Protein AF-A0AAX6NIX1-F1 (afdb_monomer_lite)

pLDDT: mean 78.29, std 15.88, range [36.75, 93.25]

Structure (mmCIF, N/CA/C/O backbone):
data_AF-A0AAX6NIX1-F1
#
_entry.id   AF-A0AAX6NIX1-F1
#
loop_
_atom_site.group_PDB
_atom_site.id
_atom_site.type_symbol
_atom_site.label_atom_id
_atom_site.label_alt_id
_atom_site.label_comp_id
_atom_site.label_asym_id
_atom_site.label_entity_id
_atom_site.label_seq_id
_atom_site.pdbx_PDB_ins_code
_atom_site.Cartn_x
_atom_site.Cartn_y
_atom_site.Cartn_z
_atom_site.occupancy
_atom_site.B_iso_or_equiv
_atom_site.auth_seq_id
_atom_site.auth_comp_id
_atom_site.auth_asym_id
_atom_site.auth_atom_id
_atom_site.pdbx_PDB_model_num
ATOM 1 N N . MET A 1 1 ? 15.526 6.999 4.411 1.00 78.88 1 MET A N 1
ATOM 2 C CA . MET A 1 1 ? 14.394 7.403 3.557 1.00 78.88 1 MET A CA 1
ATOM 3 C C . MET A 1 1 ? 13.660 6.149 3.117 1.00 78.88 1 MET A C 1
ATOM 5 O O . MET A 1 1 ? 14.315 5.156 2.809 1.00 78.88 1 MET A O 1
ATOM 9 N N . ILE A 1 2 ? 12.334 6.163 3.174 1.00 81.94 2 ILE A N 1
ATOM 10 C CA . ILE A 1 2 ? 11.472 5.042 2.785 1.00 81.94 2 ILE A CA 1
ATOM 11 C C . ILE A 1 2 ? 10.539 5.550 1.692 1.00 81.94 2 ILE A C 1
ATOM 13 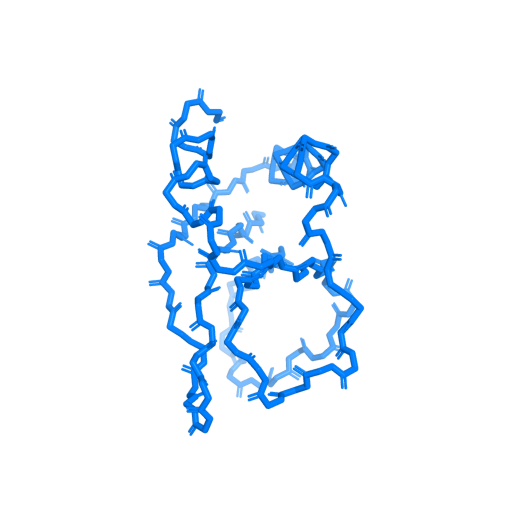O O . ILE A 1 2 ? 9.876 6.569 1.872 1.00 81.94 2 ILE A O 1
ATOM 17 N N . THR A 1 3 ? 10.479 4.834 0.580 1.00 84.06 3 THR A N 1
ATOM 18 C CA . THR A 1 3 ? 9.505 5.062 -0.479 1.00 84.06 3 THR A CA 1
ATOM 19 C C . THR A 1 3 ? 8.235 4.293 -0.163 1.00 84.06 3 THR A C 1
ATOM 21 O O . THR A 1 3 ? 8.258 3.076 0.012 1.00 84.06 3 THR A O 1
ATOM 24 N N . PHE A 1 4 ? 7.117 5.000 -0.131 1.00 87.69 4 PHE A N 1
ATOM 25 C CA . PHE A 1 4 ? 5.785 4.425 -0.207 1.00 87.69 4 PHE A CA 1
ATOM 26 C C . PHE A 1 4 ? 5.378 4.331 -1.678 1.00 87.69 4 PHE A C 1
ATOM 28 O O . PHE A 1 4 ? 5.459 5.326 -2.407 1.00 87.69 4 PHE A O 1
ATOM 35 N N . ALA A 1 5 ? 4.905 3.167 -2.114 1.00 86.12 5 ALA A N 1
ATOM 36 C CA . ALA A 1 5 ? 4.388 2.977 -3.460 1.00 86.12 5 ALA A CA 1
ATOM 37 C C . ALA A 1 5 ? 3.009 2.312 -3.447 1.00 86.12 5 ALA A C 1
ATOM 39 O O . ALA A 1 5 ? 2.772 1.353 -2.716 1.00 86.12 5 ALA A O 1
ATOM 40 N N . LEU A 1 6 ? 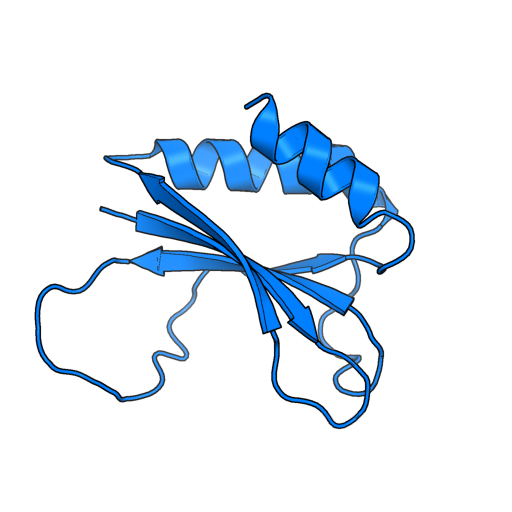2.128 2.814 -4.311 1.00 88.81 6 LEU A N 1
ATOM 41 C CA . LEU A 1 6 ? 0.887 2.162 -4.712 1.00 88.81 6 LEU A CA 1
ATOM 42 C C . LEU A 1 6 ? 1.013 1.768 -6.183 1.00 88.81 6 LEU A C 1
ATOM 44 O O . LEU A 1 6 ? 1.341 2.610 -7.025 1.00 88.81 6 LEU A O 1
ATOM 48 N N . LYS A 1 7 ? 0.751 0.503 -6.492 1.00 88.62 7 LYS A N 1
ATOM 49 C CA . LYS A 1 7 ? 0.866 -0.087 -7.825 1.00 88.62 7 LYS A CA 1
ATOM 50 C C . LYS A 1 7 ? -0.419 -0.814 -8.194 1.00 88.62 7 LYS A C 1
ATOM 52 O O . LYS A 1 7 ? -1.061 -1.387 -7.325 1.00 88.62 7 LYS A O 1
ATOM 57 N N . LEU A 1 8 ? -0.767 -0.838 -9.469 1.00 87.00 8 LEU A N 1
ATOM 58 C CA . LEU A 1 8 ? -1.819 -1.683 -10.019 1.00 87.00 8 LEU A CA 1
ATOM 59 C C . LEU A 1 8 ? -1.157 -2.828 -10.778 1.00 87.00 8 LEU A C 1
ATOM 61 O O . LEU A 1 8 ? -0.414 -2.578 -11.721 1.00 87.00 8 LEU A O 1
ATOM 65 N N . LYS A 1 9 ? -1.406 -4.074 -10.381 1.00 82.75 9 LYS A N 1
ATOM 66 C CA . LYS A 1 9 ? -1.102 -5.228 -11.233 1.00 82.75 9 LYS A CA 1
ATOM 67 C C . LYS A 1 9 ? -2.385 -5.574 -11.965 1.00 82.75 9 LYS A C 1
ATOM 69 O O . LYS A 1 9 ? -3.380 -5.855 -11.308 1.00 82.75 9 LYS A O 1
ATOM 74 N N . GLU A 1 10 ? -2.373 -5.511 -13.287 1.00 80.06 10 GLU A N 1
ATOM 75 C CA . GLU A 1 10 ? -3.437 -6.095 -14.105 1.00 80.06 10 GLU A CA 1
ATOM 76 C C . GLU A 1 10 ? -3.129 -7.577 -14.377 1.00 80.06 10 GLU A C 1
ATOM 78 O O . GLU A 1 10 ? -1.984 -8.011 -14.227 1.00 80.06 10 GLU A O 1
ATOM 83 N N . GLU A 1 11 ? -4.143 -8.347 -14.775 1.00 78.31 11 GLU A N 1
ATOM 84 C CA . GLU A 1 11 ? -3.995 -9.751 -15.191 1.00 78.31 11 GLU A CA 1
ATOM 85 C C . GLU A 1 11 ? -2.907 -9.877 -16.276 1.00 78.31 11 GLU A C 1
ATOM 87 O O . GLU A 1 11 ? -2.855 -9.064 -17.202 1.00 78.31 11 GLU A O 1
ATOM 92 N N . ASP A 1 12 ? -1.988 -10.837 -16.113 1.00 73.94 12 ASP A N 1
ATOM 93 C CA . ASP A 1 12 ? -0.834 -11.085 -16.999 1.00 73.94 12 ASP A CA 1
ATOM 94 C C . ASP A 1 12 ? 0.130 -9.898 -17.233 1.00 73.94 12 ASP A C 1
ATOM 96 O O . ASP A 1 12 ? 1.019 -9.964 -18.090 1.00 73.94 12 ASP A O 1
ATOM 100 N N . LYS A 1 13 ? 0.020 -8.803 -16.466 1.00 77.12 13 LYS A N 1
ATOM 101 C CA . LYS A 1 13 ? 0.890 -7.625 -16.613 1.00 77.12 13 LYS A CA 1
ATOM 102 C C . LYS A 1 13 ? 1.807 -7.399 -15.418 1.00 77.12 13 LYS A C 1
ATOM 104 O O . LYS A 1 13 ? 1.552 -7.794 -14.278 1.00 77.12 13 LYS A O 1
ATOM 109 N N . TYR A 1 14 ? 2.904 -6.694 -15.688 1.00 76.75 14 TYR A N 1
ATOM 110 C CA . TYR A 1 14 ? 3.771 -6.177 -14.637 1.00 76.75 14 TYR A CA 1
ATOM 111 C C . TYR A 1 14 ? 3.056 -5.070 -13.843 1.00 76.75 14 TYR A C 1
ATOM 113 O O . TYR A 1 14 ? 2.345 -4.269 -14.447 1.00 76.75 14 TYR A O 1
ATOM 121 N N . PRO A 1 15 ? 3.268 -4.972 -12.514 1.00 80.81 15 PRO A N 1
ATOM 122 C CA . PRO A 1 15 ? 2.672 -3.914 -11.706 1.00 80.81 15 PRO A CA 1
ATOM 123 C C . PRO A 1 15 ? 3.086 -2.510 -12.170 1.00 80.81 15 PRO A C 1
ATOM 125 O O . PRO A 1 15 ? 4.273 -2.170 -12.174 1.00 80.81 15 PRO A O 1
ATOM 128 N N . GLU A 1 16 ? 2.105 -1.671 -12.483 1.00 82.06 16 GLU A N 1
ATOM 129 C CA . GLU A 1 16 ? 2.288 -0.273 -12.864 1.00 82.06 16 GLU A CA 1
ATOM 130 C C . GLU A 1 16 ? 2.181 0.645 -11.647 1.00 82.06 16 GLU A C 1
ATOM 132 O O . GLU A 1 16 ? 1.316 0.472 -10.793 1.00 82.06 16 GLU A O 1
ATOM 137 N N . ARG A 1 17 ? 3.065 1.640 -11.537 1.00 83.25 17 ARG A N 1
ATOM 138 C CA . ARG A 1 17 ? 3.066 2.577 -10.402 1.00 83.25 17 ARG A CA 1
ATOM 139 C C . ARG A 1 17 ? 1.977 3.630 -10.580 1.00 83.25 17 ARG A C 1
ATOM 141 O O . ARG A 1 17 ? 1.975 4.338 -11.580 1.00 83.25 17 ARG A O 1
ATOM 148 N N . ILE A 1 18 ? 1.124 3.785 -9.571 1.00 87.44 18 ILE A N 1
ATOM 149 C CA . ILE A 1 18 ? 0.092 4.827 -9.519 1.00 87.44 18 ILE A CA 1
ATOM 150 C C . ILE A 1 18 ? 0.584 6.025 -8.702 1.00 87.44 18 ILE A C 1
ATOM 152 O O . ILE A 1 18 ? 0.572 7.159 -9.174 1.00 87.44 18 ILE A O 1
ATOM 156 N N . ILE A 1 19 ? 1.037 5.777 -7.470 1.00 87.12 19 ILE A N 1
ATOM 157 C CA . ILE A 1 19 ? 1.594 6.799 -6.576 1.00 87.12 19 ILE A CA 1
ATOM 158 C C . ILE A 1 19 ? 2.938 6.311 -6.059 1.00 87.12 19 ILE A C 1
ATOM 160 O O . ILE A 1 19 ? 3.112 5.143 -5.715 1.00 87.12 19 ILE A O 1
ATOM 164 N N . THR A 1 20 ? 3.902 7.219 -5.981 1.00 87.25 20 THR A N 1
ATOM 165 C CA . THR A 1 20 ? 5.170 6.989 -5.295 1.00 87.25 20 THR A CA 1
ATOM 166 C C . THR A 1 20 ? 5.528 8.254 -4.529 1.00 87.25 20 THR A C 1
ATOM 168 O O . THR A 1 20 ? 5.508 9.343 -5.103 1.00 87.25 20 THR A O 1
ATOM 171 N N . ARG 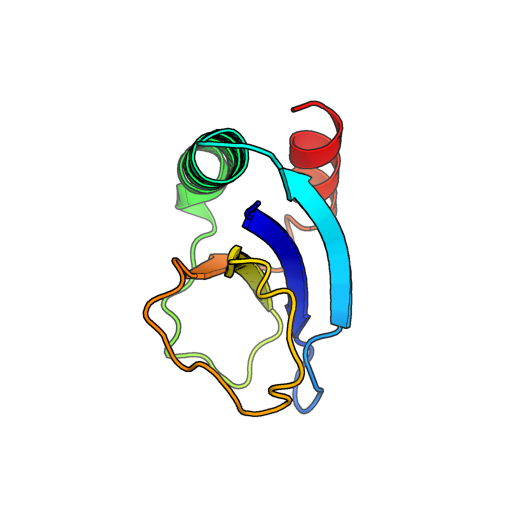A 1 21 ? 5.796 8.124 -3.230 1.00 86.25 21 ARG A N 1
ATOM 172 C CA . ARG A 1 21 ? 6.201 9.228 -2.353 1.00 86.25 21 ARG A CA 1
ATOM 173 C C . ARG A 1 21 ? 7.350 8.778 -1.467 1.00 86.25 21 ARG A C 1
ATOM 175 O O . ARG A 1 21 ? 7.308 7.681 -0.914 1.00 86.25 21 ARG A O 1
ATOM 182 N N . ASP A 1 22 ? 8.339 9.643 -1.313 1.00 85.56 22 ASP A N 1
ATOM 183 C CA . ASP A 1 22 ? 9.476 9.408 -0.435 1.00 85.56 22 ASP A CA 1
ATOM 184 C C . ASP A 1 22 ? 9.253 10.114 0.897 1.00 85.56 22 ASP A C 1
ATOM 186 O O . ASP A 1 22 ? 8.846 11.273 0.936 1.00 85.56 22 ASP A O 1
ATOM 190 N N . PHE A 1 23 ? 9.523 9.401 1.985 1.00 85.00 23 PHE A N 1
ATOM 191 C CA . PHE A 1 23 ? 9.357 9.897 3.343 1.00 85.00 23 PHE A CA 1
ATOM 192 C C . PHE A 1 23 ? 10.643 9.736 4.150 1.00 85.00 23 PHE A C 1
ATOM 194 O O . PHE A 1 23 ? 11.411 8.773 3.983 1.00 85.00 23 PHE A O 1
ATOM 201 N N . GLU A 1 24 ? 10.850 10.657 5.086 1.00 83.50 24 GLU A N 1
ATOM 202 C CA . GLU A 1 24 ? 11.906 10.563 6.084 1.00 83.50 24 GLU A CA 1
ATOM 203 C C . GLU A 1 24 ? 11.375 9.910 7.371 1.00 83.50 24 GLU A C 1
ATOM 205 O O . GLU A 1 24 ? 10.206 10.003 7.734 1.00 83.50 24 GLU A O 1
ATOM 210 N N . GLY A 1 25 ? 12.231 9.158 8.063 1.00 76.44 25 GLY A N 1
ATOM 211 C CA . GLY A 1 25 ? 11.838 8.489 9.305 1.00 76.44 25 GLY A CA 1
ATOM 212 C C . GLY A 1 25 ? 10.684 7.486 9.147 1.00 76.44 25 GLY A C 1
ATOM 213 O O . GLY A 1 25 ? 10.756 6.561 8.338 1.00 76.44 25 GLY A O 1
ATOM 214 N N . LYS A 1 26 ? 9.657 7.618 9.998 1.00 82.75 26 LYS A N 1
ATOM 215 C CA . LYS A 1 26 ? 8.566 6.638 10.170 1.00 82.75 26 LYS A CA 1
ATOM 216 C C . LYS A 1 26 ? 7.261 6.995 9.445 1.00 82.75 26 LYS A C 1
ATOM 218 O O . LYS A 1 26 ? 6.320 6.209 9.514 1.00 82.75 26 LYS A O 1
ATOM 223 N N . GLU A 1 27 ? 7.199 8.135 8.760 1.00 87.81 27 GLU A N 1
ATOM 224 C CA . GLU A 1 27 ? 5.959 8.668 8.176 1.00 87.81 27 GLU A CA 1
ATOM 225 C C . GLU A 1 27 ? 5.363 7.729 7.115 1.00 87.81 27 GLU A C 1
ATOM 227 O O . GLU A 1 27 ? 4.167 7.450 7.146 1.00 87.81 27 GLU A O 1
ATOM 232 N N . ALA A 1 28 ? 6.201 7.131 6.258 1.00 86.44 28 ALA A N 1
ATOM 233 C CA . ALA A 1 28 ? 5.765 6.109 5.297 1.00 86.44 28 ALA A CA 1
ATOM 234 C C . ALA A 1 28 ? 5.065 4.924 5.982 1.00 86.44 28 ALA A C 1
ATOM 236 O O . ALA A 1 28 ? 4.044 4.432 5.506 1.00 86.44 28 ALA A O 1
ATOM 237 N N . SER A 1 29 ? 5.600 4.475 7.119 1.00 86.19 29 SER A N 1
ATOM 238 C CA . SER A 1 29 ? 5.029 3.374 7.897 1.00 86.19 29 SER A CA 1
ATOM 239 C C . SER A 1 29 ? 3.717 3.762 8.574 1.00 86.19 29 SER A C 1
ATOM 241 O O . SER A 1 29 ? 2.830 2.920 8.709 1.00 86.19 29 SER A O 1
ATOM 243 N N . GLU A 1 30 ? 3.577 5.016 9.008 1.00 90.25 30 GLU A N 1
ATOM 244 C CA . GLU A 1 30 ? 2.331 5.537 9.578 1.00 90.25 30 GLU A CA 1
ATOM 245 C C . GLU A 1 30 ? 1.244 5.667 8.503 1.00 90.25 30 GLU A C 1
ATOM 247 O O . GLU A 1 30 ? 0.128 5.198 8.721 1.00 90.25 30 GLU A O 1
ATOM 252 N N . LEU A 1 31 ? 1.578 6.190 7.318 1.00 90.38 31 LEU A N 1
ATOM 253 C CA . LEU A 1 31 ? 0.665 6.233 6.172 1.00 90.38 31 LEU A CA 1
ATOM 254 C C . LEU A 1 31 ? 0.236 4.825 5.739 1.00 90.38 31 LEU A C 1
ATOM 256 O O . LEU A 1 31 ? -0.952 4.570 5.563 1.00 90.38 31 LEU A O 1
ATOM 260 N N . PHE A 1 32 ? 1.183 3.890 5.632 1.00 89.88 32 PHE A N 1
ATOM 261 C CA . PHE A 1 32 ? 0.892 2.498 5.290 1.00 89.88 32 PHE A CA 1
ATOM 262 C C . PHE A 1 32 ? -0.108 1.862 6.257 1.00 89.88 32 PHE A C 1
ATOM 264 O O . PHE A 1 32 ? -1.049 1.197 5.826 1.00 89.88 32 PHE A O 1
ATOM 271 N N . LYS A 1 33 ? 0.079 2.067 7.567 1.00 90.06 33 LYS A N 1
ATOM 272 C CA . LYS A 1 33 ? -0.847 1.556 8.584 1.00 90.06 33 LYS A CA 1
ATOM 273 C C . LYS A 1 33 ? -2.230 2.178 8.441 1.00 90.06 33 LYS A C 1
ATOM 275 O O . LYS A 1 33 ? -3.189 1.426 8.345 1.00 90.06 33 LYS A O 1
ATOM 280 N N . LYS A 1 34 ? -2.316 3.506 8.308 1.00 92.56 34 LYS A N 1
ATOM 281 C CA . LYS A 1 34 ? -3.590 4.214 8.111 1.00 92.56 34 LYS A CA 1
ATOM 282 C C . LYS A 1 34 ? -4.370 3.681 6.911 1.00 9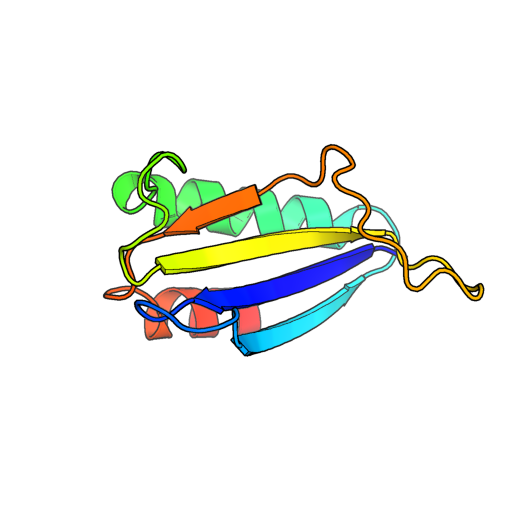2.56 34 LYS A C 1
ATOM 284 O O . LYS A 1 34 ? -5.537 3.348 7.059 1.00 92.56 34 LYS A O 1
ATOM 289 N N . VAL A 1 35 ? -3.722 3.547 5.750 1.00 91.69 35 VAL A N 1
ATOM 290 C CA . VAL A 1 35 ? -4.369 3.006 4.539 1.00 91.69 35 VAL A CA 1
ATOM 291 C C . VAL A 1 35 ? -4.810 1.560 4.772 1.00 91.69 35 VAL A C 1
ATOM 293 O O . VAL A 1 35 ? -5.923 1.179 4.428 1.00 91.69 35 VAL A O 1
ATOM 296 N N . LYS A 1 36 ? -3.961 0.735 5.390 1.00 90.50 36 LYS A N 1
ATOM 297 C CA . LYS A 1 36 ? -4.296 -0.664 5.667 1.00 90.50 36 LYS A CA 1
ATOM 298 C C . LYS A 1 36 ? -5.470 -0.816 6.640 1.00 90.50 36 LYS A C 1
ATOM 300 O O . LYS A 1 36 ? -6.256 -1.741 6.469 1.00 90.50 36 LYS A O 1
ATOM 305 N N . GLU A 1 37 ? -5.551 0.028 7.663 1.00 92.25 37 GLU A N 1
ATOM 306 C CA . GLU A 1 37 ? -6.627 0.008 8.658 1.00 92.25 37 GLU A CA 1
ATOM 307 C C . GLU A 1 37 ? -7.946 0.503 8.054 1.00 92.25 37 GLU A C 1
ATOM 309 O O . GLU A 1 37 ? -8.952 -0.198 8.160 1.00 92.25 37 GLU A O 1
ATOM 314 N N . GLU A 1 38 ? -7.919 1.637 7.348 1.00 93.25 38 GLU A N 1
ATOM 315 C CA . GLU A 1 38 ? -9.107 2.240 6.727 1.00 93.25 38 GLU A CA 1
ATOM 316 C C . GLU A 1 38 ? -9.724 1.339 5.649 1.00 93.25 38 GLU A C 1
ATOM 318 O O . GLU A 1 38 ? -10.936 1.169 5.579 1.00 93.25 38 GLU A O 1
ATOM 323 N N . PHE A 1 39 ? -8.889 0.698 4.827 1.00 91.81 39 PHE A N 1
ATOM 324 C CA . PHE A 1 39 ? -9.342 -0.153 3.722 1.00 91.81 39 PHE A CA 1
ATOM 325 C C . PHE A 1 39 ? -9.241 -1.650 4.045 1.00 91.81 39 PHE A C 1
ATOM 327 O O . PHE A 1 39 ? -9.103 -2.485 3.146 1.00 91.81 39 PHE A O 1
ATOM 334 N N . SER A 1 40 ? -9.298 -2.006 5.331 1.00 89.88 40 SER A N 1
ATOM 335 C CA . SER A 1 40 ? -9.105 -3.384 5.793 1.00 89.88 40 SER A CA 1
ATOM 336 C C . SER A 1 40 ? -10.147 -4.371 5.247 1.00 89.88 40 SER A C 1
ATOM 338 O O . SER A 1 40 ? -9.788 -5.506 4.931 1.00 89.88 40 SER A O 1
ATOM 340 N N . ASP A 1 41 ? -11.390 -3.931 5.032 1.00 89.75 41 ASP A N 1
ATOM 341 C CA . ASP A 1 41 ? -12.468 -4.728 4.419 1.00 89.75 41 ASP A CA 1
ATOM 342 C C . ASP A 1 41 ? -12.193 -5.130 2.959 1.00 89.75 41 ASP A C 1
ATOM 344 O O . ASP A 1 41 ? -12.766 -6.093 2.442 1.00 89.75 41 ASP A O 1
ATOM 348 N N . TYR A 1 42 ? -11.290 -4.415 2.287 1.00 88.31 42 TYR A N 1
ATOM 349 C CA . TYR A 1 42 ? -10.928 -4.646 0.889 1.00 88.31 42 TYR A CA 1
ATOM 350 C C . TYR A 1 42 ? -9.588 -5.366 0.738 1.00 88.31 42 TYR A C 1
ATOM 352 O O . TYR A 1 42 ? -9.116 -5.538 -0.390 1.00 88.31 42 TYR A O 1
ATOM 360 N N . LEU A 1 43 ? -8.973 -5.784 1.850 1.00 87.44 43 LEU A N 1
ATOM 361 C CA . LEU A 1 43 ? -7.721 -6.527 1.832 1.00 87.44 43 LEU A CA 1
ATOM 362 C C . LEU A 1 43 ? -7.908 -7.906 1.206 1.00 87.44 43 LEU A C 1
ATOM 364 O O . LEU A 1 43 ? -8.805 -8.676 1.550 1.00 87.44 43 LEU A O 1
ATOM 368 N N . VAL A 1 44 ? -6.976 -8.240 0.327 1.00 83.50 44 VAL A N 1
ATOM 369 C CA . VAL A 1 44 ? -6.927 -9.514 -0.375 1.00 83.50 44 VAL A CA 1
ATOM 370 C C . VAL A 1 44 ? -5.744 -10.321 0.143 1.00 83.50 44 VAL A C 1
ATOM 372 O O . VAL A 1 44 ? -4.655 -9.793 0.382 1.00 83.50 44 VAL A O 1
ATOM 375 N N . LYS A 1 45 ? -5.953 -11.625 0.337 1.00 74.62 45 LYS A N 1
ATOM 376 C CA . LYS A 1 45 ? -4.858 -12.547 0.651 1.00 74.62 45 LYS A CA 1
ATOM 377 C C . LYS A 1 45 ? -4.002 -12.720 -0.602 1.00 74.62 45 LYS A C 1
ATOM 379 O O . LYS A 1 45 ? -4.527 -13.101 -1.641 1.00 74.62 45 LYS A O 1
ATOM 384 N N . GLY A 1 4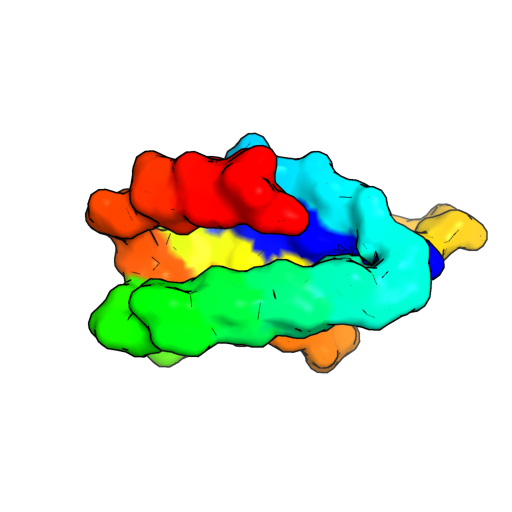6 ? -2.700 -12.465 -0.487 1.00 61.53 46 GLY A N 1
ATOM 385 C CA . GLY A 1 46 ? -1.739 -12.406 -1.601 1.00 61.53 46 GLY A CA 1
ATOM 386 C C . GLY A 1 46 ? -1.496 -13.698 -2.397 1.00 61.53 46 GLY A C 1
ATOM 387 O O . GLY A 1 46 ? -0.546 -13.733 -3.163 1.00 61.53 46 GLY A O 1
ATOM 388 N N . ASP A 1 47 ? -2.335 -14.724 -2.243 1.00 59.59 47 ASP A N 1
ATOM 389 C CA . ASP A 1 47 ? -2.303 -15.989 -3.000 1.00 59.59 47 ASP A CA 1
ATOM 390 C C . ASP A 1 47 ? -3.001 -15.886 -4.375 1.00 59.59 47 ASP A C 1
ATOM 392 O O . ASP A 1 47 ? -3.081 -16.855 -5.120 1.00 59.59 47 ASP A O 1
ATOM 396 N N . GLN A 1 48 ? -3.558 -14.720 -4.717 1.00 60.09 48 GLN A N 1
ATOM 397 C CA . GLN A 1 48 ? -4.301 -14.500 -5.961 1.00 60.09 48 GLN A CA 1
ATOM 398 C C . GLN A 1 48 ? -3.430 -13.765 -6.993 1.00 60.09 48 GLN A C 1
ATOM 400 O O . GLN A 1 48 ? -3.696 -12.625 -7.358 1.00 60.09 48 GLN A O 1
ATOM 405 N N . GLU A 1 49 ? -2.343 -14.398 -7.435 1.00 56.31 49 GLU A N 1
ATOM 406 C CA . GLU A 1 49 ? -1.351 -13.764 -8.318 1.00 56.31 49 GLU A CA 1
ATOM 407 C C . GLU A 1 49 ? -1.885 -13.368 -9.709 1.00 56.31 49 GLU A C 1
ATOM 409 O O . GLU A 1 49 ? -1.297 -12.478 -10.328 1.00 56.31 49 GLU A O 1
ATOM 414 N N . ASP A 1 50 ? -2.998 -13.952 -10.160 1.00 61.88 50 ASP A N 1
ATOM 415 C CA . ASP A 1 50 ? -3.594 -13.725 -11.488 1.00 61.88 50 ASP A CA 1
ATOM 416 C C . ASP A 1 50 ? -4.755 -12.718 -11.514 1.00 61.88 50 ASP A C 1
ATOM 418 O O . ASP A 1 50 ? -5.299 -12.441 -12.575 1.00 61.88 50 ASP A O 1
ATOM 422 N N . GLN A 1 51 ? -5.158 -12.141 -10.379 1.00 69.38 51 GLN A N 1
ATOM 423 C CA . GLN A 1 51 ? -6.256 -11.167 -10.365 1.00 69.38 51 GLN A CA 1
ATOM 424 C C . GLN A 1 51 ? -5.751 -9.724 -10.281 1.00 69.38 51 GLN A C 1
ATOM 426 O O . GLN A 1 51 ? -4.708 -9.457 -9.672 1.00 69.38 51 GLN A O 1
ATOM 431 N N . PRO A 1 52 ? -6.488 -8.767 -10.878 1.00 79.44 52 PRO A N 1
ATOM 432 C CA . PRO A 1 52 ? -6.091 -7.378 -10.832 1.00 79.44 52 PRO A CA 1
ATOM 433 C C . PRO A 1 52 ? -6.234 -6.835 -9.408 1.00 79.44 52 PRO A C 1
ATOM 435 O O . PRO A 1 52 ? -7.339 -6.787 -8.864 1.00 79.44 52 PRO A O 1
ATOM 438 N N . PHE A 1 53 ? -5.123 -6.389 -8.820 1.00 86.69 53 PHE A N 1
ATOM 439 C CA . PHE A 1 53 ? -5.087 -5.835 -7.465 1.00 86.69 53 PHE A CA 1
ATOM 440 C C . PHE A 1 53 ? -4.232 -4.584 -7.361 1.00 86.69 53 PHE A C 1
ATOM 442 O O . PHE A 1 53 ? -3.276 -4.361 -8.109 1.00 86.69 53 PHE A O 1
ATOM 449 N N . LEU A 1 54 ? -4.575 -3.783 -6.359 1.00 87.75 54 LEU A N 1
ATOM 450 C CA . LEU A 1 54 ? -3.759 -2.677 -5.901 1.00 87.75 54 LEU A CA 1
ATOM 451 C C . LEU A 1 54 ? -2.760 -3.195 -4.877 1.00 87.75 54 LEU A C 1
ATOM 453 O O . LEU A 1 54 ? -3.140 -3.696 -3.822 1.00 87.75 54 LEU A O 1
ATOM 457 N N . TYR A 1 55 ? -1.482 -3.045 -5.178 1.00 87.06 55 TYR A N 1
ATOM 458 C CA . TYR A 1 55 ? -0.380 -3.412 -4.312 1.00 87.06 55 TYR A CA 1
ATOM 459 C C . TYR A 1 55 ? 0.189 -2.163 -3.664 1.00 87.06 55 TYR A C 1
ATOM 461 O O . TYR A 1 55 ? 0.604 -1.227 -4.342 1.00 87.06 55 TYR A O 1
ATOM 469 N N . MET A 1 56 ? 0.227 -2.170 -2.343 1.00 87.75 56 MET A N 1
ATOM 470 C CA . MET A 1 56 ? 0.872 -1.144 -1.543 1.00 87.75 56 MET A CA 1
ATOM 471 C C . MET A 1 56 ? 2.131 -1.730 -0.920 1.00 87.75 56 MET A C 1
ATOM 473 O O . MET A 1 56 ? 2.053 -2.771 -0.267 1.00 87.75 56 MET A O 1
ATOM 477 N N . ASP A 1 57 ? 3.270 -1.066 -1.102 1.00 86.19 57 ASP A N 1
ATOM 478 C CA . ASP A 1 57 ? 4.560 -1.496 -0.565 1.00 86.19 57 ASP A CA 1
ATOM 479 C C . ASP A 1 57 ? 5.386 -0.335 -0.005 1.00 86.19 57 ASP A C 1
ATOM 481 O O . ASP A 1 57 ? 5.294 0.808 -0.457 1.00 86.19 57 ASP A O 1
ATOM 485 N N . LEU A 1 58 ? 6.200 -0.653 1.005 1.00 83.44 58 LEU A N 1
ATOM 486 C CA . LEU A 1 58 ? 7.221 0.239 1.546 1.00 83.44 58 LEU A CA 1
ATOM 487 C C . LEU A 1 58 ? 8.600 -0.267 1.152 1.00 83.44 58 LEU A C 1
ATOM 489 O O . LEU A 1 58 ? 9.015 -1.318 1.630 1.00 83.44 58 LEU A O 1
ATOM 493 N N . CYS A 1 59 ? 9.338 0.483 0.342 1.00 78.06 59 CYS A N 1
ATOM 494 C CA . CYS A 1 59 ? 10.704 0.141 -0.037 1.00 78.06 59 CYS A CA 1
ATOM 495 C C . CYS A 1 59 ? 11.708 1.078 0.647 1.00 78.06 59 CYS A C 1
ATOM 497 O O . CYS A 1 59 ? 11.568 2.296 0.547 1.00 78.06 59 CYS A O 1
ATOM 499 N N . PRO A 1 60 ? 12.752 0.564 1.319 1.00 74.56 60 PRO A N 1
ATOM 500 C CA . PRO A 1 60 ? 13.851 1.416 1.756 1.00 74.56 60 PRO A CA 1
ATOM 501 C C . PRO A 1 60 ? 14.563 2.004 0.529 1.00 74.56 60 PRO A C 1
ATOM 503 O O . PRO A 1 60 ? 14.856 1.285 -0.425 1.00 74.56 60 PRO A O 1
ATOM 506 N N . VAL A 1 61 ? 14.865 3.304 0.552 1.00 69.31 61 VAL A N 1
ATOM 507 C CA . VAL A 1 61 ? 15.649 3.928 -0.521 1.00 69.31 61 VAL A CA 1
ATOM 508 C C . VAL A 1 61 ? 17.118 3.616 -0.290 1.00 69.31 61 VAL A C 1
ATOM 510 O O . VAL A 1 61 ? 17.773 4.243 0.542 1.00 69.31 61 VAL A O 1
ATOM 513 N N . THR A 1 62 ? 17.643 2.636 -1.018 1.00 60.69 62 THR A N 1
ATOM 514 C CA . THR A 1 62 ? 19.076 2.346 -1.040 1.00 60.69 62 THR A CA 1
ATOM 515 C C . THR A 1 62 ? 19.747 3.233 -2.087 1.00 60.69 62 THR A C 1
ATOM 517 O O . THR A 1 62 ? 19.647 3.013 -3.293 1.00 60.69 62 THR A O 1
ATOM 520 N N . THR A 1 63 ? 20.444 4.276 -1.635 1.00 50.62 63 THR A N 1
ATOM 521 C CA . THR A 1 63 ? 21.376 5.047 -2.469 1.00 50.62 63 THR A CA 1
ATOM 522 C C . THR A 1 63 ? 22.569 4.164 -2.833 1.00 50.62 63 THR A C 1
ATOM 524 O O . THR A 1 63 ? 23.566 4.135 -2.118 1.00 50.62 63 THR A O 1
ATOM 527 N N . GLY A 1 64 ? 22.451 3.407 -3.922 1.00 41.78 64 GLY A N 1
ATOM 528 C CA . GLY A 1 64 ? 23.532 2.563 -4.423 1.00 41.78 64 GLY A CA 1
ATOM 529 C C . GLY A 1 64 ? 23.027 1.376 -5.231 1.00 41.78 64 GLY A C 1
ATOM 530 O O . GLY A 1 64 ? 22.611 0.379 -4.666 1.00 41.78 64 GLY A O 1
ATOM 531 N N . HIS A 1 65 ? 23.056 1.517 -6.556 1.00 40.56 65 HIS A N 1
ATOM 532 C CA . HIS A 1 65 ? 23.469 0.488 -7.519 1.00 40.56 65 HIS A CA 1
ATOM 533 C C . HIS A 1 65 ? 23.187 -1.005 -7.214 1.00 40.56 65 HIS A C 1
ATOM 535 O O . HIS A 1 65 ? 24.050 -1.838 -7.450 1.00 40.56 65 HIS A O 1
ATOM 541 N N . GLU A 1 66 ? 21.973 -1.390 -6.822 1.00 40.28 66 GLU A N 1
ATOM 542 C CA . GLU A 1 66 ? 21.545 -2.797 -6.877 1.00 40.28 66 GLU A CA 1
ATOM 543 C C . GLU A 1 66 ? 20.149 -2.907 -7.498 1.00 40.28 66 GLU A C 1
ATOM 545 O O . GLU A 1 66 ? 19.112 -2.842 -6.844 1.00 40.28 66 GLU A O 1
ATOM 550 N N . LYS A 1 67 ? 20.136 -3.086 -8.826 1.00 45.41 67 LYS A N 1
ATOM 551 C CA . LYS A 1 67 ? 19.024 -3.696 -9.563 1.00 45.41 67 LYS A CA 1
ATOM 552 C C . LYS A 1 67 ? 19.007 -5.199 -9.264 1.00 45.41 67 LYS A C 1
ATOM 554 O O . LYS A 1 67 ? 19.337 -5.983 -10.145 1.00 45.41 67 LYS A O 1
ATOM 559 N N . ILE A 1 68 ? 18.677 -5.622 -8.050 1.00 36.75 68 ILE A N 1
ATOM 560 C CA . ILE A 1 68 ? 18.430 -7.042 -7.771 1.00 36.75 68 ILE A CA 1
ATOM 561 C C . ILE A 1 68 ? 17.267 -7.120 -6.788 1.00 36.75 68 ILE A C 1
ATOM 563 O O . ILE A 1 68 ? 17.257 -6.432 -5.772 1.00 36.75 68 ILE A O 1
ATOM 567 N N . GLY A 1 69 ? 16.245 -7.894 -7.160 1.00 43.09 69 GLY A N 1
ATOM 568 C CA . GLY A 1 69 ? 14.981 -8.020 -6.445 1.00 43.09 69 GLY A CA 1
ATOM 569 C C . GLY A 1 69 ? 15.177 -8.315 -4.963 1.00 43.09 69 GLY A C 1
ATOM 570 O O . GLY A 1 69 ? 15.468 -9.442 -4.574 1.00 43.09 69 GLY A O 1
ATOM 571 N N . LEU A 1 70 ? 14.968 -7.301 -4.131 1.00 39.03 70 LEU A N 1
ATOM 572 C CA . LEU A 1 70 ? 14.845 -7.473 -2.695 1.00 39.03 70 LEU A CA 1
ATOM 573 C C . LEU A 1 70 ? 13.423 -7.960 -2.417 1.00 39.03 70 LEU A C 1
ATOM 575 O O . LEU A 1 70 ? 12.515 -7.185 -2.123 1.00 39.03 70 LEU A O 1
ATOM 579 N N . ALA A 1 71 ? 13.247 -9.280 -2.498 1.00 37.94 71 ALA A N 1
ATOM 580 C CA . ALA A 1 71 ? 12.230 -10.014 -1.750 1.00 37.94 71 ALA A CA 1
ATOM 581 C C . ALA A 1 71 ? 12.534 -9.902 -0.240 1.00 37.94 71 ALA A C 1
ATOM 583 O O . ALA A 1 71 ? 12.810 -10.884 0.445 1.00 37.94 71 ALA A O 1
ATOM 584 N N . SER A 1 72 ? 12.579 -8.676 0.278 1.00 38.88 72 SER A N 1
ATOM 585 C CA . SER A 1 72 ? 13.055 -8.365 1.622 1.00 38.88 72 SER A CA 1
ATOM 586 C C . SER A 1 72 ? 11.931 -7.787 2.441 1.00 38.88 72 SER A C 1
ATOM 588 O O . SER A 1 72 ? 11.926 -6.588 2.667 1.00 38.88 72 SER A O 1
ATOM 590 N N . LEU A 1 73 ? 11.009 -8.644 2.897 1.00 46.94 73 LEU A N 1
ATOM 591 C CA . LEU A 1 73 ? 10.125 -8.378 4.047 1.00 46.94 73 LEU A CA 1
ATOM 592 C C . LEU A 1 73 ? 9.494 -6.972 4.057 1.00 46.94 73 LEU A C 1
ATOM 594 O O . LEU A 1 73 ? 9.265 -6.385 5.116 1.00 46.94 73 LEU A O 1
ATOM 598 N N . THR A 1 74 ? 9.240 -6.406 2.881 1.00 58.34 74 THR A N 1
ATOM 599 C CA . THR A 1 74 ? 8.638 -5.094 2.758 1.00 58.34 74 THR A CA 1
ATOM 600 C C . THR A 1 74 ? 7.159 -5.301 3.033 1.00 58.34 74 THR A C 1
ATOM 602 O O . THR A 1 74 ? 6.548 -6.195 2.442 1.00 58.34 74 THR A O 1
ATOM 605 N N . PRO A 1 75 ? 6.574 -4.573 3.999 1.00 62.66 75 PRO A N 1
ATOM 606 C CA . PRO A 1 75 ? 5.171 -4.750 4.315 1.00 62.66 75 PRO A CA 1
ATOM 607 C C . PRO A 1 75 ? 4.372 -4.473 3.044 1.00 62.66 75 PRO A C 1
ATOM 609 O O . PRO A 1 75 ? 4.419 -3.371 2.498 1.00 62.66 75 PRO A O 1
ATOM 612 N N . GLN A 1 76 ? 3.697 -5.515 2.566 1.00 74.75 76 GLN A N 1
ATOM 613 C CA . GLN A 1 76 ? 2.878 -5.485 1.369 1.00 74.75 76 GLN A CA 1
ATOM 614 C C . GLN A 1 76 ? 1.421 -5.663 1.781 1.00 74.75 76 GLN A C 1
ATOM 616 O O . GLN A 1 76 ? 1.093 -6.504 2.624 1.00 74.75 76 GLN A O 1
ATOM 621 N N . ALA A 1 77 ? 0.543 -4.854 1.206 1.00 85.00 77 ALA A N 1
ATOM 622 C CA . ALA A 1 77 ? -0.896 -5.032 1.305 1.00 85.00 77 ALA A CA 1
ATOM 623 C C . ALA A 1 77 ? -1.482 -5.061 -0.103 1.00 85.00 77 ALA A C 1
ATOM 625 O O . ALA A 1 77 ? -1.066 -4.286 -0.963 1.00 85.00 77 ALA A O 1
ATOM 626 N N . CYS A 1 78 ? -2.420 -5.975 -0.325 1.00 87.56 78 CYS A N 1
ATOM 627 C CA . CYS A 1 78 ? -3.133 -6.106 -1.588 1.00 87.56 78 CYS A CA 1
ATOM 628 C C . CYS A 1 78 ? -4.579 -5.698 -1.350 1.00 87.56 78 CYS A C 1
ATOM 630 O O . CYS A 1 78 ? -5.185 -6.165 -0.385 1.00 87.56 78 CYS A O 1
ATOM 632 N N . PHE A 1 79 ? -5.126 -4.858 -2.216 1.00 89.38 79 PHE A N 1
ATOM 633 C CA . PHE A 1 79 ? -6.506 -4.404 -2.142 1.00 89.38 79 PHE A CA 1
ATOM 634 C C . PHE A 1 79 ? -7.231 -4.676 -3.453 1.00 89.38 79 PHE A C 1
ATOM 636 O O . PHE A 1 79 ? -6.621 -4.697 -4.527 1.00 89.38 79 PHE A O 1
ATOM 643 N N . LYS A 1 80 ? -8.551 -4.834 -3.370 1.00 89.06 80 LYS A N 1
ATOM 644 C CA . LYS A 1 80 ? -9.414 -4.864 -4.554 1.00 89.06 80 LYS A CA 1
ATOM 645 C C . LYS A 1 80 ? -9.296 -3.561 -5.349 1.00 89.06 80 LYS A C 1
ATOM 647 O O . LYS A 1 80 ? -9.139 -2.484 -4.783 1.00 89.06 80 LYS A O 1
ATOM 652 N N . THR A 1 81 ? -9.402 -3.643 -6.669 1.00 87.81 81 THR A N 1
ATOM 653 C CA . THR A 1 81 ? -9.260 -2.484 -7.570 1.00 87.81 81 THR A CA 1
ATOM 654 C C . THR A 1 81 ? -10.435 -1.512 -7.532 1.00 87.81 81 THR A C 1
ATOM 656 O O . THR A 1 81 ? -10.266 -0.344 -7.886 1.00 87.81 81 THR A O 1
ATOM 659 N N . GLU A 1 82 ? -11.599 -1.958 -7.053 1.00 89.69 82 GLU A N 1
ATOM 660 C CA . GLU A 1 82 ? -12.816 -1.141 -6.935 1.00 89.69 82 GLU A CA 1
ATOM 661 C C . GLU A 1 82 ? -12.630 0.100 -6.045 1.00 89.69 82 GLU A C 1
ATOM 663 O O . GLU A 1 82 ? -13.302 1.106 -6.248 1.00 89.69 82 GLU A O 1
ATOM 668 N N . ILE A 1 83 ? -11.670 0.061 -5.116 1.00 89.69 83 ILE A N 1
ATOM 669 C CA . ILE A 1 83 ? -11.364 1.171 -4.204 1.00 89.69 83 ILE A CA 1
ATOM 670 C C . ILE A 1 83 ? -10.162 2.019 -4.638 1.00 89.69 83 ILE A C 1
ATOM 672 O O . ILE A 1 83 ? -9.626 2.796 -3.848 1.00 89.69 83 ILE A O 1
ATOM 676 N N . SER A 1 84 ? -9.705 1.872 -5.883 1.00 89.25 84 SER A N 1
ATOM 677 C CA . SER A 1 84 ? -8.514 2.566 -6.394 1.00 89.25 84 SER A CA 1
ATOM 678 C C . SER A 1 84 ? -8.580 4.077 -6.216 1.00 89.25 84 SER A C 1
ATOM 680 O O . SER A 1 84 ? -7.668 4.655 -5.627 1.00 89.25 84 SER A O 1
ATOM 682 N N . GLU A 1 85 ? -9.665 4.713 -6.654 1.00 91.06 85 GLU A N 1
ATOM 683 C CA . GLU A 1 85 ? -9.843 6.163 -6.532 1.00 91.06 85 GLU A CA 1
ATOM 684 C C . GLU A 1 85 ? -9.849 6.612 -5.066 1.00 91.06 85 GLU A C 1
ATOM 686 O O . GLU A 1 85 ? -9.146 7.554 -4.705 1.00 91.06 85 GLU A O 1
ATOM 691 N N . GLN A 1 86 ? -10.540 5.873 -4.196 1.00 92.62 86 GLN A N 1
ATOM 692 C CA . GLN A 1 86 ? -10.675 6.208 -2.775 1.00 92.62 86 GLN A CA 1
ATOM 693 C C . GLN A 1 86 ? -9.337 6.096 -2.034 1.00 92.62 86 GLN A C 1
ATOM 695 O O . GLN A 1 86 ? -8.980 6.988 -1.264 1.00 92.62 86 GLN A O 1
ATOM 700 N N . ILE A 1 87 ? -8.553 5.044 -2.305 1.00 90.88 87 ILE A N 1
ATOM 701 C CA . ILE A 1 87 ? -7.195 4.894 -1.764 1.00 90.88 87 ILE A CA 1
ATOM 702 C C . ILE A 1 87 ? -6.298 6.037 -2.251 1.00 90.88 87 ILE A C 1
ATOM 704 O O . ILE A 1 87 ? -5.555 6.624 -1.463 1.00 90.88 87 ILE A O 1
ATOM 708 N N . ILE A 1 88 ? -6.352 6.363 -3.546 1.00 90.44 88 ILE A N 1
ATOM 709 C CA . ILE A 1 88 ? -5.549 7.431 -4.155 1.00 90.44 88 ILE A CA 1
ATOM 710 C C . ILE A 1 88 ? -5.859 8.778 -3.497 1.00 90.44 88 ILE A C 1
ATOM 712 O O . ILE A 1 88 ? -4.936 9.527 -3.173 1.00 90.44 88 ILE A O 1
ATOM 716 N N . GLU A 1 89 ? -7.137 9.099 -3.300 1.00 92.75 89 GLU A N 1
ATOM 717 C CA . GLU A 1 89 ? -7.562 10.330 -2.635 1.00 92.75 89 GLU A CA 1
ATOM 718 C C . GLU A 1 89 ? -7.133 10.363 -1.167 1.00 92.75 89 GLU A C 1
ATOM 720 O O . GLU A 1 89 ? -6.537 11.352 -0.732 1.00 92.75 89 GLU A O 1
ATOM 725 N N . PHE A 1 90 ? -7.330 9.267 -0.430 1.00 92.25 90 PHE A N 1
ATOM 726 C CA . PHE A 1 90 ? -6.913 9.156 0.968 1.00 92.25 90 PHE A CA 1
ATOM 727 C C . PHE A 1 90 ? -5.402 9.372 1.140 1.00 92.25 90 PHE A C 1
ATOM 729 O O . PHE A 1 90 ? -4.970 10.114 2.027 1.00 92.25 90 PHE A O 1
ATOM 736 N N . ILE A 1 91 ? -4.590 8.775 0.259 1.00 90.06 91 ILE A N 1
ATOM 737 C CA . ILE A 1 91 ? -3.131 8.953 0.237 1.00 90.06 91 ILE A CA 1
ATOM 738 C C . ILE A 1 91 ? -2.748 10.390 -0.116 1.00 90.06 91 ILE A C 1
ATOM 740 O O . ILE A 1 91 ? -1.742 10.882 0.374 1.00 90.06 91 ILE A O 1
ATOM 744 N N . LYS A 1 92 ? -3.495 11.083 -0.981 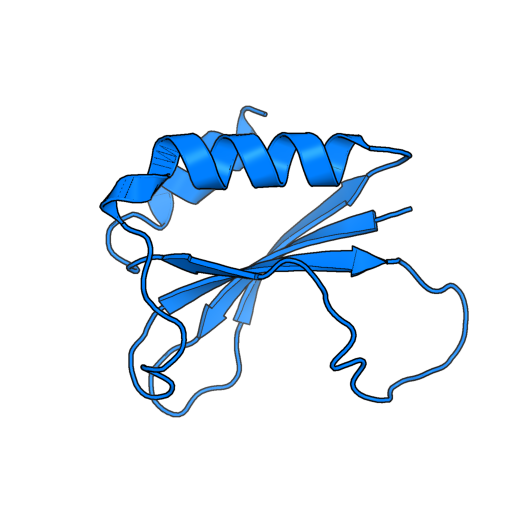1.00 88.31 92 LYS A N 1
ATOM 745 C CA . LYS A 1 92 ? -3.182 12.478 -1.334 1.00 88.31 92 LYS A CA 1
ATOM 746 C C . LYS A 1 92 ? -3.451 13.448 -0.185 1.00 88.31 92 LYS A C 1
ATOM 748 O O . LYS A 1 92 ? -2.757 14.460 -0.107 1.00 88.31 92 LYS A O 1
ATOM 753 N N . GLN A 1 93 ? -4.448 13.148 0.647 1.00 88.50 93 GLN A N 1
ATOM 754 C CA . GLN A 1 93 ? -4.862 13.961 1.794 1.00 88.50 93 GLN A CA 1
ATOM 755 C C . GLN A 1 93 ? -4.023 13.719 3.060 1.00 88.50 93 GLN A C 1
ATOM 757 O O . GLN A 1 93 ? -4.033 14.568 3.951 1.00 88.50 93 GLN A O 1
ATOM 762 N N . ASN A 1 94 ? -3.314 12.587 3.136 1.00 81.75 94 ASN A N 1
ATOM 763 C CA . ASN A 1 94 ? -2.364 12.254 4.205 1.00 81.75 94 ASN A CA 1
ATOM 764 C C . ASN A 1 94 ? -0.906 12.363 3.733 1.00 81.75 94 ASN A C 1
ATOM 766 O O . ASN A 1 94 ? -0.039 12.379 4.630 1.00 81.75 94 ASN A O 1
#

Radius of gyration: 13.1 Å; chains: 1; bounding box: 36×30×27 Å

Organism: Priestia aryabhattai (NCBI:txid412384)

Sequence (94 aa):
MITFALKLKEEDKYPERIITRDFEGKEASELFKKVKEEFSDYLVKGDQEDQPFLYMDLCPVTTGHEKIGLASLTPQACFKTEISEQIIEFIKQN

Foldseek 3Di:
DKKKWKWKDAAPDDTHTDDIDDDDDCVSVVLVVVLCVVQVVFWDDPPCVRHIWIKIWIGDDDPDDDPDDPPPPTDITIGDCVCVVVSVVSSVVD

Secondary structure (DSSP, 8-state):
-EEEEEEEEPTTSPPEEEEEEEESTTHHHHHHHHHHHHTGGGEE-TT-TTS-EEEEEEEE---S---S-------EEEEEGGGHHHHHHHHHH-